Protein AF-A0A3G5U5V6-F1 (afdb_monomer_lite)

Structure (mmCIF, N/CA/C/O backbone):
data_AF-A0A3G5U5V6-F1
#
_entry.id   AF-A0A3G5U5V6-F1
#
loop_
_atom_site.group_PDB
_atom_site.id
_atom_site.type_symbol
_atom_site.label_atom_id
_atom_site.label_alt_id
_atom_site.label_comp_id
_atom_site.label_asym_id
_atom_site.label_entity_id
_atom_site.label_seq_id
_atom_site.pdbx_PDB_ins_code
_atom_site.Cartn_x
_atom_site.Cartn_y
_atom_site.Cartn_z
_atom_site.occupancy
_atom_site.B_iso_or_equiv
_atom_site.auth_seq_id
_atom_site.auth_comp_id
_atom_site.auth_asym_id
_atom_site.auth_atom_id
_atom_site.pdbx_PDB_model_num
ATOM 1 N N . MET A 1 1 ? -32.887 -15.803 17.121 1.00 50.41 1 MET A N 1
ATOM 2 C CA . MET A 1 1 ? -33.069 -15.555 15.666 1.00 50.41 1 MET A CA 1
ATOM 3 C C . MET A 1 1 ? -32.222 -14.384 15.129 1.00 50.41 1 MET A C 1
ATOM 5 O O . MET A 1 1 ? -32.050 -14.306 13.919 1.00 50.41 1 MET A O 1
ATOM 9 N N . SER A 1 2 ? -31.651 -13.509 15.978 1.00 57.28 2 SER A N 1
ATOM 10 C CA . SER A 1 2 ? -30.783 -12.383 15.566 1.00 57.28 2 SER A CA 1
ATOM 11 C C . SER A 1 2 ? -29.333 -12.782 15.233 1.00 57.28 2 SER A C 1
ATOM 13 O O . SER A 1 2 ? -28.833 -12.349 14.200 1.00 57.28 2 SER A O 1
ATOM 15 N N . GLU A 1 3 ? -28.702 -13.682 16.002 1.00 56.53 3 GLU A N 1
ATOM 16 C CA . GLU A 1 3 ? -27.308 -14.139 15.774 1.00 56.53 3 GLU A CA 1
ATOM 17 C C . GLU A 1 3 ? -27.072 -14.742 14.378 1.00 56.53 3 GLU A C 1
ATOM 19 O O . GLU A 1 3 ? -26.011 -14.580 13.780 1.00 56.53 3 GLU A O 1
ATOM 24 N N . SER A 1 4 ? -28.083 -15.410 13.809 1.00 70.06 4 SER A N 1
ATOM 25 C CA . SER A 1 4 ? -27.995 -16.007 12.469 1.00 70.06 4 SER A CA 1
ATOM 26 C C . SER A 1 4 ? -27.925 -14.956 11.353 1.00 70.06 4 SER A C 1
ATOM 28 O O . SER A 1 4 ? -27.272 -15.186 10.334 1.00 70.06 4 SER A O 1
ATOM 30 N N . LYS A 1 5 ? -28.581 -13.799 11.523 1.00 67.19 5 LYS A N 1
ATOM 31 C CA . LYS A 1 5 ? -28.542 -12.705 10.538 1.00 67.19 5 LYS A CA 1
ATOM 32 C C . LYS A 1 5 ? -27.239 -11.917 10.634 1.00 67.19 5 LYS A C 1
ATOM 34 O O . LYS A 1 5 ? -26.649 -11.619 9.602 1.00 67.19 5 LYS A O 1
ATOM 39 N N . GLU A 1 6 ? -26.774 -11.640 11.846 1.00 66.44 6 GLU A N 1
ATOM 40 C CA . GLU A 1 6 ? -25.545 -10.879 12.095 1.00 66.44 6 GLU A CA 1
ATOM 41 C C . GLU A 1 6 ? -24.303 -11.620 11.569 1.00 66.44 6 GLU A C 1
ATOM 43 O O . GLU A 1 6 ? -23.521 -11.057 10.801 1.00 66.44 6 GLU A O 1
ATOM 48 N N . ASN A 1 7 ? -24.211 -12.934 11.816 1.00 71.94 7 ASN A N 1
ATOM 49 C CA . ASN A 1 7 ? -23.152 -13.774 11.243 1.00 71.94 7 ASN A CA 1
ATOM 50 C C . ASN A 1 7 ? -23.198 -13.849 9.707 1.00 71.94 7 ASN A C 1
ATOM 52 O O . ASN A 1 7 ? -22.152 -13.903 9.056 1.00 71.94 7 ASN A O 1
ATOM 56 N N . LYS A 1 8 ? -24.391 -13.834 9.097 1.00 73.25 8 LYS A N 1
ATOM 57 C CA . LYS A 1 8 ? -24.527 -13.804 7.629 1.00 73.25 8 LYS A CA 1
ATOM 58 C C . LYS A 1 8 ? -24.049 -12.477 7.037 1.00 73.25 8 LYS A C 1
ATOM 60 O O . LYS A 1 8 ? -23.362 -12.498 6.019 1.00 73.25 8 LYS A O 1
ATOM 65 N N . ILE A 1 9 ? -24.371 -11.351 7.675 1.00 76.75 9 ILE A N 1
ATOM 66 C CA . ILE A 1 9 ? -23.948 -10.012 7.235 1.00 76.75 9 ILE A CA 1
ATOM 67 C C . ILE A 1 9 ? -22.426 -9.869 7.341 1.00 76.75 9 ILE A C 1
ATOM 69 O O . ILE A 1 9 ? -21.787 -9.430 6.387 1.00 76.75 9 ILE A O 1
ATOM 73 N N . MET A 1 10 ? -21.828 -10.307 8.452 1.00 72.31 10 MET A N 1
ATOM 74 C CA . MET A 1 10 ? -20.375 -10.256 8.642 1.00 72.31 10 MET A CA 1
ATOM 75 C C . MET A 1 10 ? -19.630 -11.123 7.615 1.00 72.31 10 MET A C 1
ATOM 77 O O . MET A 1 10 ? -18.647 -10.680 7.021 1.00 72.31 10 MET A O 1
ATOM 81 N N . LYS A 1 11 ? -20.139 -12.330 7.326 1.00 77.06 11 LYS A N 1
ATOM 82 C CA . LYS A 1 11 ? -19.572 -13.212 6.294 1.00 77.06 11 LYS A CA 1
ATOM 83 C C . LYS A 1 11 ? -19.674 -12.604 4.891 1.00 77.06 11 LYS A C 1
ATOM 85 O O . LYS A 1 11 ? -18.711 -12.677 4.132 1.00 77.06 11 LYS A O 1
ATOM 90 N N . ALA A 1 12 ? -20.811 -11.992 4.557 1.00 78.50 12 ALA A N 1
ATOM 91 C CA . ALA A 1 12 ? -21.001 -11.309 3.279 1.00 78.50 12 ALA A CA 1
ATOM 92 C C . ALA A 1 12 ? -20.070 -10.094 3.139 1.00 78.50 12 ALA A C 1
ATOM 94 O O . ALA A 1 12 ? -19.446 -9.928 2.096 1.00 78.50 12 ALA A O 1
ATOM 95 N N . SER A 1 13 ? -19.913 -9.295 4.198 1.00 81.38 13 SER A N 1
ATOM 96 C CA . SER A 1 13 ? -19.004 -8.143 4.223 1.00 81.38 13 SER A CA 1
ATOM 97 C C . SER A 1 13 ? -17.545 -8.555 4.002 1.00 81.38 13 SER A C 1
ATOM 99 O O . SER A 1 13 ? -16.881 -8.014 3.121 1.00 81.38 13 SER A O 1
ATOM 101 N N . ASN A 1 14 ? -17.065 -9.587 4.709 1.00 82.56 14 ASN A N 1
ATOM 102 C CA . ASN A 1 14 ? -15.715 -10.113 4.492 1.00 82.56 14 ASN A CA 1
ATOM 103 C C . ASN A 1 14 ? -15.526 -10.660 3.073 1.00 82.56 14 ASN A C 1
ATOM 105 O O . ASN A 1 14 ? -14.479 -10.443 2.468 1.00 82.56 14 ASN A O 1
ATOM 109 N N . MET A 1 15 ? -16.527 -11.352 2.526 1.00 87.00 15 MET A N 1
ATOM 110 C CA . MET A 1 15 ? -16.464 -11.857 1.154 1.00 87.00 15 MET A CA 1
ATOM 111 C C . MET A 1 15 ? -16.398 -10.716 0.131 1.00 87.00 15 MET A C 1
ATOM 113 O O . MET A 1 15 ? -15.592 -10.781 -0.793 1.00 87.00 15 MET A O 1
ATOM 117 N N . LEU A 1 16 ? -17.196 -9.660 0.313 1.00 88.81 16 LEU A N 1
ATOM 118 C CA . LEU A 1 16 ? -17.163 -8.470 -0.540 1.00 88.81 16 LEU A CA 1
ATOM 119 C C . LEU A 1 16 ? -15.828 -7.732 -0.431 1.00 88.81 16 LEU A C 1
ATOM 121 O O . LEU A 1 16 ? -15.287 -7.314 -1.454 1.00 88.81 16 LEU A O 1
ATOM 125 N N . PHE A 1 17 ? -15.278 -7.610 0.779 1.00 91.25 17 PHE A N 1
ATOM 126 C CA . PHE A 1 17 ? -13.972 -7.000 1.004 1.00 91.25 17 PHE A CA 1
ATOM 127 C C . PHE A 1 17 ? -12.876 -7.759 0.251 1.00 91.25 17 PHE A C 1
ATOM 129 O O . PHE A 1 17 ? -12.217 -7.186 -0.613 1.00 91.25 17 PHE A O 1
ATOM 136 N N . TRP A 1 18 ? -12.729 -9.063 0.507 1.00 91.50 18 TRP A N 1
ATOM 137 C CA . TRP A 1 18 ? -11.686 -9.869 -0.133 1.00 91.50 18 TRP A CA 1
ATOM 138 C C . TRP A 1 18 ? -11.898 -10.020 -1.640 1.00 91.50 18 TRP A C 1
ATOM 140 O O . TRP A 1 18 ? -10.922 -10.032 -2.387 1.00 91.50 18 TRP A O 1
ATOM 150 N N . GLY A 1 19 ? -13.151 -10.065 -2.103 1.00 91.75 19 GLY A N 1
ATOM 151 C CA . GLY A 1 19 ? -13.477 -10.018 -3.527 1.00 91.75 19 GLY A CA 1
ATOM 152 C C . GLY A 1 19 ? -13.010 -8.714 -4.177 1.00 91.75 19 GLY A C 1
ATOM 153 O O . GLY A 1 19 ? -12.327 -8.747 -5.198 1.00 91.75 19 GLY A O 1
ATOM 154 N N . SER A 1 20 ? -13.298 -7.571 -3.549 1.00 92.25 20 SER A N 1
ATOM 155 C CA . SER A 1 20 ? -12.873 -6.251 -4.035 1.00 92.25 20 SER A CA 1
ATOM 156 C C . SER A 1 20 ? -11.351 -6.098 -4.014 1.00 92.25 20 SER A C 1
ATOM 158 O O . SER A 1 20 ? -10.769 -5.615 -4.983 1.00 92.25 20 SER A O 1
ATOM 160 N N . SER A 1 21 ? -10.686 -6.567 -2.952 1.00 92.50 21 SER A N 1
ATOM 161 C CA . SER A 1 21 ? -9.222 -6.606 -2.867 1.00 92.50 21 SER A CA 1
ATOM 162 C C . SER A 1 21 ? -8.608 -7.480 -3.958 1.00 92.50 21 SER A C 1
ATOM 164 O O . SER A 1 21 ? -7.627 -7.079 -4.580 1.00 92.50 21 SER A O 1
ATOM 166 N N . GLY A 1 22 ? -9.201 -8.645 -4.233 1.00 94.12 22 GLY A N 1
ATOM 167 C CA . GLY A 1 22 ? -8.774 -9.522 -5.321 1.00 94.12 22 GLY A CA 1
ATOM 168 C C . GLY A 1 22 ? -8.858 -8.829 -6.679 1.00 94.12 22 GLY A C 1
ATOM 169 O O . GLY A 1 22 ? -7.885 -8.839 -7.428 1.00 94.12 22 GLY A O 1
ATOM 170 N N . VAL A 1 23 ? -9.975 -8.154 -6.968 1.00 94.75 23 VAL A N 1
ATOM 171 C CA . VAL A 1 23 ? -10.134 -7.362 -8.200 1.00 94.75 23 VAL A CA 1
ATOM 172 C C . VAL A 1 23 ? -9.093 -6.247 -8.280 1.00 94.75 23 VAL A C 1
ATOM 174 O O . VAL A 1 23 ? -8.460 -6.091 -9.318 1.00 94.75 23 VAL A O 1
ATOM 177 N N . TYR A 1 24 ? -8.867 -5.507 -7.193 1.00 92.31 24 TYR A N 1
ATOM 178 C CA . TYR A 1 24 ? -7.852 -4.453 -7.143 1.00 92.31 24 TYR A CA 1
ATOM 179 C C . TYR A 1 24 ? -6.452 -4.982 -7.494 1.00 92.31 24 TYR A C 1
ATOM 181 O O . TYR A 1 24 ? -5.769 -4.410 -8.340 1.00 92.31 24 TYR A O 1
ATOM 189 N N . ILE A 1 25 ? -6.052 -6.112 -6.913 1.00 93.81 25 ILE A N 1
ATOM 190 C CA . ILE A 1 25 ? -4.752 -6.738 -7.186 1.00 93.81 25 ILE A CA 1
ATOM 191 C C . ILE A 1 25 ? -4.658 -7.231 -8.636 1.00 93.81 25 ILE A C 1
ATOM 193 O O . ILE A 1 25 ? -3.625 -7.054 -9.283 1.00 93.81 25 ILE A O 1
ATOM 197 N N . LEU A 1 26 ? -5.732 -7.828 -9.161 1.00 93.69 26 LEU A N 1
ATOM 198 C CA . LEU A 1 26 ? -5.787 -8.274 -10.554 1.00 93.69 26 LEU A CA 1
ATOM 199 C C . LEU A 1 26 ? -5.688 -7.099 -11.529 1.00 93.69 26 LEU A C 1
ATOM 201 O O . LEU A 1 26 ? -4.991 -7.215 -12.533 1.00 93.69 26 LEU A O 1
ATOM 205 N N . LEU A 1 27 ? -6.326 -5.966 -11.227 1.00 92.62 27 LEU A N 1
ATOM 206 C CA . LEU A 1 27 ? -6.195 -4.743 -12.019 1.00 92.62 27 LEU A CA 1
ATOM 207 C C . LEU A 1 27 ? -4.756 -4.218 -12.003 1.00 92.62 27 LEU A C 1
ATOM 209 O O . LEU A 1 27 ? -4.247 -3.848 -13.061 1.00 92.62 27 LEU A O 1
ATOM 213 N N . THR A 1 28 ? -4.077 -4.251 -10.848 1.00 91.19 28 THR A N 1
ATOM 214 C CA . THR A 1 28 ? -2.647 -3.917 -10.763 1.00 91.19 28 THR A CA 1
ATOM 215 C C . THR A 1 28 ? -1.832 -4.810 -11.695 1.00 91.19 28 THR A C 1
ATOM 217 O O . THR A 1 28 ? -1.064 -4.292 -12.494 1.00 91.19 28 THR A O 1
ATOM 220 N N . ALA A 1 29 ? -2.026 -6.131 -11.660 1.00 90.44 29 ALA A N 1
ATOM 221 C CA . ALA A 1 29 ? -1.310 -7.055 -12.543 1.00 90.44 29 ALA A CA 1
ATOM 222 C C . ALA A 1 29 ? -1.642 -6.830 -14.031 1.00 90.44 29 ALA A C 1
ATOM 224 O O . ALA A 1 29 ? -0.751 -6.828 -14.880 1.00 90.44 29 ALA A O 1
ATOM 225 N N . PHE A 1 30 ? -2.916 -6.599 -14.350 1.00 91.31 30 PHE A N 1
ATOM 226 C CA . PHE A 1 30 ? -3.382 -6.372 -15.716 1.00 91.31 30 PHE A CA 1
ATOM 227 C C . PHE A 1 30 ? -2.782 -5.106 -16.336 1.00 91.31 30 PHE A C 1
ATOM 229 O O . PHE A 1 30 ? -2.431 -5.108 -17.514 1.00 91.31 30 PHE A O 1
ATOM 236 N N . MET A 1 31 ? -2.584 -4.051 -15.542 1.00 89.75 31 MET A N 1
ATOM 237 C CA . MET A 1 31 ? -1.918 -2.828 -15.994 1.00 89.75 31 MET A CA 1
ATOM 238 C C . MET A 1 31 ? -0.514 -3.108 -16.557 1.00 89.75 31 MET A C 1
ATOM 240 O O . MET A 1 31 ? -0.149 -2.536 -17.580 1.00 89.75 31 MET A O 1
ATOM 244 N N . TYR A 1 32 ? 0.247 -4.030 -15.958 1.00 87.69 32 TYR A N 1
ATOM 245 C CA . TYR A 1 32 ? 1.579 -4.400 -16.456 1.00 87.69 32 TYR A CA 1
ATOM 246 C C . TYR A 1 32 ? 1.540 -5.174 -17.768 1.00 87.69 32 TYR A C 1
ATOM 248 O O . TYR A 1 32 ? 2.420 -4.984 -18.603 1.00 87.69 32 TYR A O 1
ATOM 256 N N . ILE A 1 33 ? 0.518 -6.009 -17.969 1.00 87.69 33 ILE A N 1
ATOM 257 C CA . ILE A 1 33 ? 0.297 -6.690 -19.251 1.00 87.69 33 ILE A CA 1
ATOM 258 C C . ILE A 1 33 ? 0.022 -5.648 -20.339 1.00 87.69 33 ILE A C 1
ATOM 260 O O . ILE A 1 33 ? 0.588 -5.726 -21.426 1.00 87.69 33 ILE A O 1
ATOM 264 N N . LEU A 1 34 ? -0.806 -4.642 -20.040 1.00 88.69 34 LEU A N 1
ATOM 265 C CA . LEU A 1 34 ? -1.088 -3.556 -20.979 1.00 88.69 34 LEU A CA 1
ATOM 266 C C . LEU A 1 34 ? 0.158 -2.723 -21.293 1.00 88.69 34 LEU A C 1
ATOM 268 O O . LEU A 1 34 ? 0.389 -2.400 -22.455 1.00 88.69 34 LEU A O 1
ATOM 272 N N . TRP A 1 35 ? 0.966 -2.389 -20.286 1.00 89.00 35 TRP A N 1
ATOM 273 C CA . TRP A 1 35 ? 2.213 -1.645 -20.487 1.00 89.00 35 TRP A CA 1
ATOM 274 C C . TRP A 1 35 ? 3.218 -2.405 -21.351 1.00 89.00 35 TRP A C 1
ATOM 276 O O . TRP A 1 35 ? 3.878 -1.796 -22.191 1.00 89.00 35 TRP A O 1
ATOM 286 N N . ASP A 1 36 ? 3.308 -3.724 -21.181 1.00 84.44 36 ASP A N 1
ATOM 287 C CA . ASP A 1 36 ? 4.151 -4.577 -22.019 1.00 84.44 36 ASP A CA 1
ATOM 288 C C . ASP A 1 36 ? 3.651 -4.600 -23.475 1.00 84.44 36 ASP A C 1
ATOM 290 O O . ASP A 1 36 ? 4.412 -4.328 -24.402 1.00 84.44 36 ASP A O 1
ATOM 294 N N . GLN A 1 37 ? 2.343 -4.794 -23.683 1.00 86.69 37 GLN A N 1
ATOM 295 C CA . GLN A 1 37 ? 1.730 -4.788 -25.020 1.00 86.69 37 GLN A CA 1
ATOM 296 C C . GLN A 1 37 ? 1.845 -3.444 -25.747 1.00 86.69 37 GLN A C 1
ATOM 298 O O . GLN A 1 37 ? 1.958 -3.418 -26.972 1.00 86.69 37 GLN A O 1
ATOM 303 N N . GLN A 1 38 ? 1.812 -2.332 -25.013 1.00 85.25 38 GLN A N 1
ATOM 304 C CA . GLN A 1 38 ? 1.994 -0.991 -25.573 1.00 85.25 38 GLN A CA 1
ATOM 305 C C . GLN A 1 38 ? 3.464 -0.661 -25.856 1.00 85.25 38 GLN A C 1
ATOM 307 O O . GLN A 1 38 ? 3.751 0.414 -26.372 1.00 85.25 38 GLN A O 1
ATOM 312 N N . GLY A 1 39 ? 4.398 -1.562 -25.531 1.00 80.31 39 GLY A N 1
ATOM 313 C CA . GLY A 1 39 ? 5.824 -1.315 -25.698 1.00 80.31 39 GLY A CA 1
ATOM 314 C C . GLY A 1 39 ? 6.340 -0.215 -24.775 1.00 80.31 39 GLY A C 1
ATOM 315 O O . GLY A 1 39 ? 7.400 0.341 -25.053 1.00 80.31 39 GLY A O 1
ATOM 316 N N . LEU A 1 40 ? 5.637 0.084 -23.671 1.00 80.69 40 LEU A N 1
ATOM 317 C CA . LEU A 1 40 ? 6.011 1.163 -22.758 1.00 80.69 40 LEU A CA 1
ATOM 318 C C . LEU A 1 40 ? 7.436 0.961 -22.256 1.00 80.69 40 LEU A C 1
ATOM 320 O O . LEU A 1 40 ? 8.161 1.926 -22.152 1.00 80.69 40 LEU A O 1
ATOM 324 N N . PHE A 1 41 ? 7.877 -0.275 -22.008 1.00 74.00 41 PHE A N 1
ATOM 325 C CA . PHE A 1 41 ? 9.243 -0.578 -21.558 1.00 74.00 41 PHE A CA 1
ATOM 326 C C . PHE A 1 41 ? 10.319 -0.475 -22.661 1.00 74.00 41 PHE A C 1
ATOM 328 O O . PHE A 1 41 ? 11.508 -0.591 -22.359 1.00 74.00 41 PHE A O 1
ATOM 335 N N . LEU A 1 42 ? 9.923 -0.275 -23.921 1.00 73.38 42 LEU A N 1
ATOM 336 C CA . LEU A 1 42 ? 10.805 -0.156 -25.089 1.00 73.38 42 LEU A CA 1
ATOM 337 C C . LEU A 1 42 ? 11.014 1.305 -25.524 1.00 73.38 42 LEU A C 1
ATOM 339 O O . LEU A 1 42 ? 11.905 1.580 -26.328 1.00 73.38 42 LEU A O 1
ATOM 343 N N . GLU A 1 43 ? 10.216 2.243 -25.007 1.00 79.31 43 GLU A N 1
ATOM 344 C CA . GLU A 1 43 ? 10.331 3.665 -25.332 1.00 79.31 43 GLU A CA 1
ATOM 345 C C . GLU A 1 43 ? 11.551 4.317 -24.658 1.00 79.31 43 GLU A C 1
ATOM 347 O O . GLU A 1 43 ? 11.938 3.979 -23.539 1.00 79.31 43 GLU A O 1
ATOM 352 N N . ALA A 1 44 ? 12.154 5.311 -25.316 1.00 69.81 44 ALA A N 1
ATOM 353 C CA . ALA A 1 44 ? 13.330 6.008 -24.784 1.00 69.81 44 ALA A CA 1
ATOM 354 C C . ALA A 1 44 ? 13.044 6.740 -23.453 1.00 69.81 44 ALA A C 1
ATOM 356 O O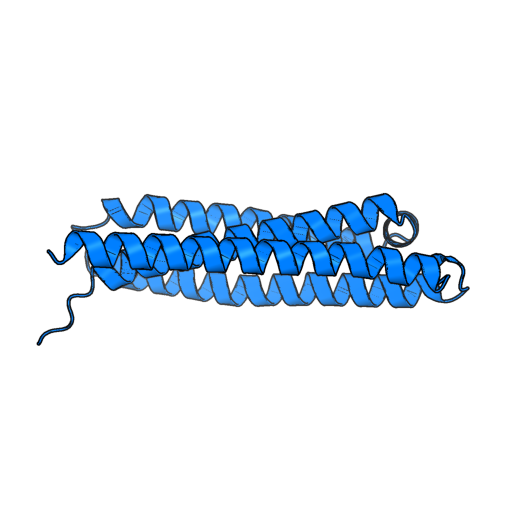 . ALA A 1 44 ? 13.914 6.791 -22.580 1.00 69.81 44 ALA A O 1
ATOM 357 N N . ASP A 1 45 ? 11.812 7.234 -23.275 1.00 76.81 45 ASP A N 1
ATOM 358 C CA . ASP A 1 45 ? 11.359 7.974 -22.087 1.00 76.81 45 ASP A CA 1
ATOM 359 C C . ASP A 1 45 ? 10.557 7.120 -21.086 1.00 76.81 45 ASP A C 1
ATOM 361 O O . ASP A 1 45 ? 10.179 7.602 -20.013 1.00 76.81 45 ASP A O 1
ATOM 365 N N . ALA A 1 46 ? 10.369 5.831 -21.387 1.00 79.69 46 ALA A N 1
ATOM 366 C CA . ALA A 1 46 ? 9.692 4.828 -20.561 1.00 79.69 46 ALA A CA 1
ATOM 367 C C . ALA A 1 46 ? 10.056 4.905 -19.079 1.00 79.69 46 ALA A C 1
ATOM 369 O O . ALA A 1 46 ? 9.207 4.937 -18.185 1.00 79.69 46 ALA A O 1
ATOM 370 N N . TYR A 1 47 ? 11.366 4.961 -18.838 1.00 83.50 47 TYR A N 1
ATOM 371 C CA . TYR A 1 47 ? 11.955 4.965 -17.513 1.00 83.50 47 TYR A CA 1
ATOM 372 C C . TYR A 1 47 ? 11.405 6.105 -16.661 1.00 83.50 47 TYR A C 1
ATOM 374 O O . TYR A 1 47 ? 11.064 5.881 -15.502 1.00 83.50 47 TYR A O 1
ATOM 382 N N . LYS A 1 48 ? 11.296 7.312 -17.225 1.00 89.19 48 LYS A N 1
ATOM 383 C CA . LYS A 1 48 ? 10.848 8.486 -16.479 1.00 89.19 48 LYS A CA 1
ATOM 384 C C . LYS A 1 48 ? 9.374 8.357 -16.107 1.00 89.19 48 LYS A C 1
ATOM 386 O O . LYS A 1 48 ? 9.026 8.561 -14.950 1.00 89.19 48 LYS A O 1
ATOM 391 N N . THR A 1 49 ? 8.538 7.927 -17.049 1.00 89.31 49 THR A N 1
ATOM 392 C CA . THR A 1 49 ? 7.103 7.712 -16.819 1.00 89.31 49 THR A CA 1
ATOM 393 C C . THR A 1 49 ? 6.851 6.666 -15.732 1.00 89.31 49 THR A C 1
ATOM 39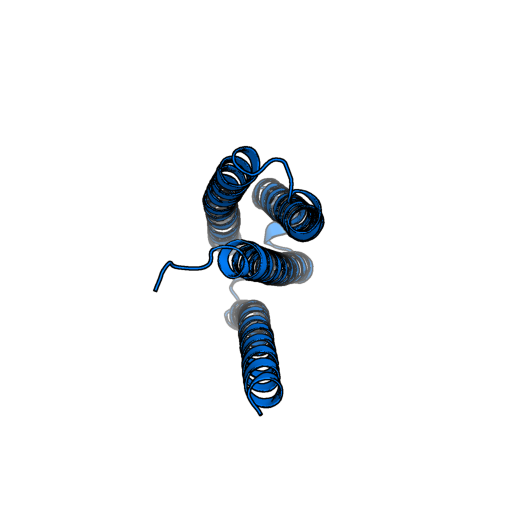5 O O . THR A 1 49 ? 6.099 6.917 -14.788 1.00 89.31 49 THR A O 1
ATOM 398 N N . ILE A 1 50 ? 7.512 5.506 -15.813 1.00 90.00 50 ILE A N 1
ATOM 399 C CA . ILE A 1 50 ? 7.338 4.421 -14.835 1.00 90.00 50 ILE A CA 1
ATOM 400 C C . ILE A 1 50 ? 7.936 4.826 -13.481 1.00 90.00 50 ILE A C 1
ATOM 402 O O . ILE A 1 50 ? 7.350 4.544 -12.431 1.00 90.00 50 ILE A O 1
ATOM 406 N N . GLN A 1 51 ? 9.069 5.532 -13.477 1.00 92.25 51 GLN A N 1
ATOM 407 C CA . GLN A 1 51 ? 9.668 6.079 -12.262 1.00 92.25 51 GLN A CA 1
ATOM 408 C C . GLN A 1 51 ? 8.720 7.055 -11.560 1.00 92.25 51 GLN A C 1
ATOM 410 O O . GLN A 1 51 ? 8.496 6.913 -10.356 1.00 92.25 51 GLN A O 1
ATOM 415 N N . ASP A 1 52 ? 8.171 8.028 -12.285 1.00 93.25 52 ASP A N 1
ATOM 416 C CA . ASP A 1 52 ? 7.280 9.042 -11.723 1.00 93.25 52 ASP A CA 1
ATOM 417 C C . ASP A 1 52 ? 6.007 8.390 -11.178 1.00 93.25 52 ASP A C 1
ATOM 419 O O . ASP A 1 52 ? 5.647 8.632 -10.026 1.00 93.25 52 ASP A O 1
ATOM 423 N N . TYR A 1 53 ? 5.413 7.452 -11.923 1.00 91.62 53 TYR A N 1
ATOM 424 C CA . TYR A 1 53 ? 4.303 6.634 -11.432 1.00 91.62 53 TYR A CA 1
ATOM 425 C C . TYR A 1 53 ? 4.646 5.914 -10.117 1.00 91.62 53 TYR A C 1
ATOM 427 O O . TYR A 1 53 ? 3.897 5.990 -9.141 1.00 91.62 53 TYR A O 1
ATOM 435 N N . THR A 1 54 ? 5.801 5.246 -10.062 1.00 92.56 54 THR A N 1
ATOM 436 C CA . THR A 1 54 ? 6.236 4.477 -8.883 1.00 92.56 54 THR A CA 1
ATOM 437 C C . THR A 1 54 ? 6.414 5.376 -7.665 1.00 92.56 54 THR A C 1
ATOM 439 O O . THR A 1 54 ? 5.964 5.039 -6.567 1.00 92.56 54 THR A O 1
ATOM 442 N N . LYS A 1 55 ? 7.045 6.539 -7.861 1.00 95.19 55 LYS A N 1
ATOM 443 C CA . LYS A 1 55 ? 7.224 7.549 -6.813 1.00 95.19 55 LYS A CA 1
ATOM 444 C C . LYS A 1 55 ? 5.880 8.045 -6.311 1.00 95.19 55 LYS A C 1
ATOM 446 O O . LYS A 1 55 ? 5.676 8.066 -5.099 1.00 95.19 55 LYS A O 1
ATOM 451 N N . THR A 1 56 ? 4.968 8.393 -7.217 1.00 95.38 56 THR A N 1
ATOM 452 C CA . THR A 1 56 ? 3.630 8.864 -6.857 1.00 95.38 56 THR A CA 1
ATOM 453 C C . THR A 1 56 ? 2.888 7.819 -6.036 1.00 95.38 56 THR A C 1
ATOM 455 O O . THR A 1 56 ? 2.412 8.149 -4.954 1.00 95.38 56 THR A O 1
ATOM 458 N N . VAL A 1 57 ? 2.853 6.554 -6.468 1.00 93.19 57 VAL A N 1
ATOM 459 C CA . VAL A 1 57 ? 2.173 5.493 -5.708 1.00 93.19 57 VAL A CA 1
ATOM 460 C C . VAL A 1 57 ? 2.781 5.326 -4.314 1.00 93.19 57 VAL A C 1
ATOM 462 O O . VAL A 1 57 ? 2.048 5.327 -3.323 1.00 93.19 57 VAL A O 1
ATOM 465 N N . ALA A 1 58 ? 4.109 5.231 -4.212 1.00 94.81 58 ALA A N 1
ATOM 466 C CA . ALA A 1 58 ? 4.779 5.073 -2.924 1.00 94.81 58 ALA A CA 1
ATOM 467 C C . ALA A 1 58 ? 4.521 6.267 -1.989 1.00 94.81 58 ALA A C 1
ATOM 469 O O . ALA A 1 58 ? 4.206 6.079 -0.813 1.00 94.81 58 ALA A O 1
ATOM 470 N N . GLN A 1 59 ? 4.596 7.496 -2.509 1.00 95.75 59 GLN A N 1
ATOM 471 C CA . GLN A 1 59 ? 4.317 8.716 -1.749 1.00 95.75 59 GLN A CA 1
ATOM 472 C C . GLN A 1 59 ? 2.861 8.776 -1.284 1.00 95.75 59 GLN A C 1
ATOM 474 O O . GLN A 1 59 ? 2.615 9.015 -0.102 1.00 95.75 59 GLN A O 1
ATOM 479 N N . THR A 1 60 ? 1.899 8.497 -2.167 1.00 95.44 60 THR A N 1
ATOM 480 C CA . THR A 1 60 ? 0.475 8.449 -1.811 1.00 95.44 60 THR A CA 1
ATOM 481 C C . THR A 1 60 ? 0.216 7.416 -0.719 1.00 95.44 60 THR A C 1
ATOM 483 O O . THR A 1 60 ? -0.451 7.720 0.269 1.00 95.44 60 THR A O 1
ATOM 486 N N . ASN A 1 61 ? 0.792 6.221 -0.833 1.00 94.94 61 ASN A N 1
ATOM 487 C CA . ASN A 1 61 ? 0.642 5.165 0.167 1.00 94.94 61 ASN A CA 1
ATOM 488 C C . ASN A 1 61 ? 1.248 5.548 1.529 1.00 94.94 61 ASN A C 1
ATOM 490 O O . ASN A 1 61 ? 0.660 5.264 2.580 1.00 94.94 61 ASN A O 1
ATOM 494 N N . LEU A 1 62 ? 2.392 6.238 1.536 1.00 94.94 62 LEU A N 1
ATOM 495 C CA . LEU A 1 62 ? 2.972 6.797 2.760 1.00 94.94 62 LEU A CA 1
ATOM 496 C C . LEU A 1 62 ? 2.059 7.871 3.372 1.00 94.94 62 LEU A C 1
ATOM 498 O O . LEU A 1 62 ? 1.833 7.853 4.582 1.00 94.94 62 LEU A O 1
ATOM 502 N N . SER A 1 63 ? 1.458 8.749 2.563 1.00 95.31 63 SER A N 1
ATOM 503 C CA . SER A 1 63 ? 0.477 9.734 3.042 1.00 95.31 63 SER A CA 1
ATOM 504 C C . SER A 1 63 ? -0.778 9.079 3.627 1.00 95.31 63 SER A C 1
ATOM 506 O O . SER A 1 63 ? -1.236 9.480 4.697 1.00 95.31 63 SER A O 1
ATOM 508 N N . VAL A 1 64 ? -1.310 8.032 2.989 1.00 93.44 64 VAL A N 1
ATOM 509 C CA . VAL A 1 64 ? -2.437 7.247 3.527 1.00 93.44 64 VAL A CA 1
ATOM 510 C C . VAL A 1 64 ? -2.073 6.629 4.879 1.00 93.44 64 VAL A C 1
ATOM 512 O O . VAL A 1 64 ? -2.876 6.653 5.813 1.00 93.44 64 VAL A O 1
ATOM 515 N N . SER A 1 65 ? -0.838 6.145 5.021 1.00 93.69 65 SER A N 1
ATOM 516 C CA . SER A 1 65 ? -0.344 5.582 6.281 1.00 93.69 65 SER A CA 1
ATOM 517 C C . SER A 1 65 ? -0.332 6.607 7.419 1.00 93.69 65 SER A C 1
ATOM 519 O O . SER A 1 65 ? -0.620 6.242 8.556 1.00 93.69 65 SER A O 1
ATOM 521 N N . LEU A 1 66 ? -0.074 7.890 7.134 1.00 92.12 66 LEU A N 1
ATOM 522 C CA . LEU A 1 66 ? -0.190 8.962 8.134 1.00 92.12 66 LEU A CA 1
ATOM 523 C C . LEU A 1 66 ? -1.637 9.140 8.611 1.00 92.12 66 LEU A C 1
ATOM 525 O O . LEU A 1 66 ? -1.874 9.294 9.810 1.00 92.12 66 LEU A O 1
ATOM 529 N N . GLY A 1 67 ? -2.609 9.062 7.697 1.00 92.00 67 GLY A N 1
ATOM 530 C CA . GLY A 1 67 ? -4.031 9.072 8.053 1.00 92.00 67 GLY A CA 1
ATOM 531 C C . GLY A 1 67 ? -4.403 7.907 8.976 1.00 92.00 67 GLY A C 1
ATOM 532 O O . GLY A 1 67 ? -5.088 8.095 9.981 1.00 92.00 67 GLY A O 1
ATOM 533 N N . ILE A 1 68 ? -3.880 6.711 8.696 1.00 92.38 68 ILE A N 1
ATOM 534 C CA . ILE A 1 68 ? -4.089 5.524 9.539 1.00 92.38 68 ILE A CA 1
ATOM 535 C C . ILE A 1 68 ? -3.374 5.664 10.892 1.00 92.38 68 ILE A C 1
ATOM 537 O O . ILE A 1 68 ? -3.936 5.298 11.924 1.00 92.38 68 ILE A O 1
ATOM 541 N N . ALA A 1 69 ? -2.179 6.254 10.933 1.00 91.31 69 ALA A N 1
ATOM 542 C CA . ALA A 1 69 ? -1.478 6.532 12.184 1.00 91.31 69 ALA A CA 1
ATOM 543 C C . ALA A 1 69 ? -2.279 7.491 13.083 1.00 91.31 69 ALA A C 1
ATOM 545 O O . ALA A 1 69 ? -2.411 7.240 14.282 1.00 91.31 69 ALA A O 1
ATOM 546 N N . ALA A 1 70 ? -2.880 8.539 12.510 1.00 90.19 70 ALA A N 1
ATOM 547 C CA . ALA A 1 70 ? -3.764 9.444 13.244 1.00 90.19 70 ALA A CA 1
ATOM 548 C C . ALA A 1 70 ? -4.989 8.710 13.821 1.00 90.19 70 ALA A C 1
ATOM 550 O O . ALA A 1 70 ? -5.360 8.941 14.975 1.00 90.19 70 ALA A O 1
ATOM 551 N N . LEU A 1 71 ? -5.572 7.769 13.067 1.00 87.38 71 LEU A N 1
ATOM 552 C CA . LEU A 1 71 ? -6.648 6.903 13.563 1.00 87.38 71 LEU A CA 1
ATOM 553 C C . LEU A 1 71 ? -6.198 6.045 14.750 1.00 87.38 71 LEU A C 1
ATOM 555 O O . LEU A 1 71 ? -6.907 5.982 15.754 1.00 87.38 71 LEU A O 1
ATOM 559 N N . LEU A 1 72 ? -5.017 5.422 14.678 1.00 87.44 72 LEU A N 1
ATOM 560 C CA . LEU A 1 72 ? -4.464 4.635 15.786 1.00 87.44 72 LEU A CA 1
ATOM 561 C C . LEU A 1 72 ? -4.264 5.489 17.044 1.00 87.44 72 LEU A C 1
ATOM 563 O O . LEU A 1 72 ? -4.641 5.063 18.136 1.00 87.44 72 LEU A O 1
ATOM 567 N N . VAL A 1 73 ? -3.742 6.710 16.907 1.00 85.75 73 VAL A N 1
ATOM 568 C CA . VAL A 1 73 ? -3.622 7.654 18.032 1.00 85.75 73 VAL A CA 1
ATOM 569 C C . VAL A 1 73 ? -4.998 7.981 18.621 1.00 85.75 73 VAL A C 1
ATOM 571 O O . VAL A 1 73 ? -5.162 7.940 19.841 1.00 85.75 73 VAL A O 1
ATOM 574 N N . GLY A 1 74 ? -6.005 8.228 17.778 1.00 82.38 74 GLY A N 1
ATOM 575 C CA . GLY A 1 74 ? -7.386 8.450 18.216 1.00 82.38 74 GLY A CA 1
ATOM 576 C C . GLY A 1 74 ? -7.961 7.265 19.001 1.00 82.38 74 GLY A C 1
ATOM 577 O O . GLY A 1 74 ? -8.508 7.445 20.088 1.00 82.38 74 GLY A O 1
ATOM 578 N N . VAL A 1 75 ? -7.771 6.039 18.506 1.00 79.94 75 VAL A N 1
ATOM 579 C CA . VAL A 1 75 ? -8.204 4.810 19.194 1.00 79.94 75 VAL A CA 1
ATOM 580 C C . VAL A 1 75 ? -7.472 4.627 20.528 1.00 79.94 75 VAL A C 1
ATOM 582 O O . VAL A 1 75 ? -8.091 4.262 21.530 1.00 79.94 75 VAL A O 1
ATOM 585 N N . ALA A 1 76 ? -6.169 4.911 20.583 1.00 77.56 76 ALA A N 1
ATOM 586 C CA . ALA A 1 76 ? -5.396 4.859 21.823 1.00 77.56 76 ALA A CA 1
ATOM 587 C C . ALA A 1 76 ? -5.897 5.886 22.857 1.00 77.56 76 ALA A C 1
ATOM 589 O O . ALA A 1 76 ? -6.048 5.548 24.032 1.00 77.56 76 ALA A O 1
ATOM 590 N N . ALA A 1 77 ? -6.221 7.106 22.420 1.00 76.12 77 ALA A N 1
ATOM 591 C CA . ALA A 1 77 ? -6.773 8.157 23.273 1.00 76.12 77 ALA A CA 1
ATOM 592 C C . ALA A 1 77 ? -8.184 7.831 23.799 1.00 76.12 77 ALA A C 1
ATOM 594 O O . ALA A 1 77 ? -8.51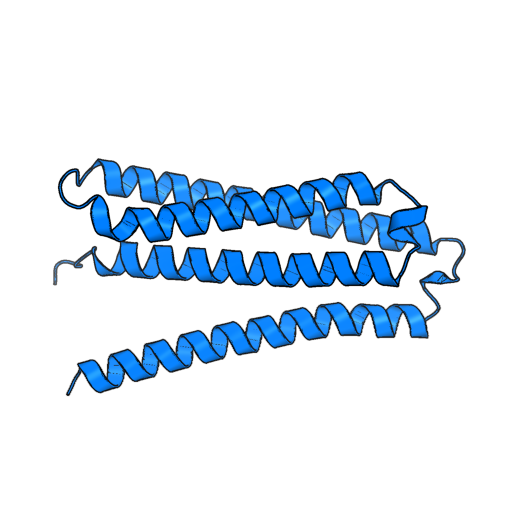4 8.179 24.932 1.00 76.12 77 ALA A O 1
ATOM 595 N N . LEU A 1 78 ? -9.015 7.147 23.006 1.00 70.88 78 LEU A N 1
ATOM 596 C CA . LEU A 1 78 ? -10.328 6.670 23.455 1.00 70.88 78 LEU A CA 1
ATOM 597 C C . LEU A 1 78 ? -10.196 5.552 24.501 1.00 70.88 78 LEU A C 1
ATOM 599 O O . LEU A 1 78 ? -10.904 5.567 25.506 1.00 70.88 78 LEU A O 1
ATOM 603 N N . ASN A 1 79 ? -9.254 4.623 24.308 1.00 67.19 79 ASN A N 1
ATOM 604 C CA . ASN A 1 79 ? -9.032 3.505 25.232 1.00 67.19 79 ASN A CA 1
ATOM 605 C C . ASN A 1 79 ? -8.349 3.925 26.553 1.00 67.19 79 ASN A C 1
ATOM 607 O O . ASN A 1 79 ? -8.579 3.289 27.583 1.00 67.19 79 ASN A O 1
ATOM 611 N N . SER A 1 80 ? -7.530 4.985 26.572 1.00 60.28 80 SER A N 1
ATOM 612 C CA . SER A 1 80 ? -6.853 5.447 27.799 1.00 60.28 80 SER A CA 1
ATOM 613 C C . SER A 1 80 ? -7.813 6.019 28.852 1.00 60.28 80 SER A C 1
ATOM 615 O O . SER A 1 80 ? -7.481 6.033 30.036 1.00 60.28 80 SER A O 1
ATOM 617 N N . LYS A 1 81 ? -9.030 6.420 28.455 1.00 54.44 81 LYS A N 1
ATOM 618 C CA . LYS A 1 81 ? -10.093 6.860 29.375 1.00 54.44 81 LYS A CA 1
ATOM 619 C C . LYS A 1 81 ? -10.875 5.704 30.027 1.00 54.44 81 LYS A C 1
ATOM 621 O O . LYS A 1 81 ? -11.589 5.950 30.994 1.00 54.44 81 LYS A O 1
ATOM 626 N N . SER A 1 82 ? -10.731 4.454 29.568 1.00 52.66 82 SER A N 1
ATOM 627 C CA . SER A 1 82 ? -11.511 3.287 30.030 1.00 52.66 82 SER A CA 1
ATOM 628 C C . SER A 1 82 ? -10.632 2.150 30.584 1.00 52.66 82 SER A C 1
ATOM 630 O O . SER A 1 82 ? -10.786 0.989 30.203 1.00 52.66 82 SER A O 1
ATOM 632 N N . ILE A 1 83 ? -9.713 2.482 31.501 1.00 42.09 83 ILE A N 1
ATOM 633 C CA . ILE A 1 83 ? -8.593 1.667 32.042 1.00 42.09 83 ILE A CA 1
ATOM 634 C C . ILE A 1 83 ? -8.939 0.215 32.475 1.00 42.09 83 ILE A C 1
ATOM 636 O O . ILE A 1 83 ? -8.035 -0.602 32.630 1.00 42.09 83 ILE A O 1
ATOM 640 N N . LYS A 1 84 ? -10.214 -0.179 32.602 1.00 48.06 84 LYS A N 1
ATOM 641 C CA . LYS A 1 84 ? -10.615 -1.566 32.920 1.00 48.06 84 LYS A CA 1
ATOM 642 C C . LYS A 1 84 ? -10.868 -2.489 31.707 1.00 48.06 84 LYS A C 1
ATOM 644 O O . LYS A 1 84 ? -10.961 -3.693 31.910 1.00 48.06 84 LYS A O 1
ATOM 649 N N . GLU A 1 85 ? -10.911 -1.994 30.463 1.00 51.09 85 GLU A N 1
ATOM 650 C CA . GLU A 1 85 ? -11.269 -2.797 29.262 1.00 51.09 85 GLU A CA 1
ATOM 651 C C . GLU A 1 85 ? -10.148 -2.942 28.206 1.00 51.09 85 GLU A C 1
ATOM 653 O O . GLU A 1 85 ? -10.397 -3.077 27.002 1.00 51.09 85 GLU A O 1
ATOM 658 N N . VAL A 1 86 ? -8.887 -2.929 28.645 1.00 52.91 86 VAL A N 1
ATOM 659 C CA . VAL A 1 86 ? -7.692 -2.873 27.774 1.00 52.91 86 VAL A CA 1
ATOM 660 C C . VAL A 1 86 ? -7.470 -4.150 26.938 1.00 52.91 86 VAL A C 1
ATOM 662 O O . VAL A 1 86 ? -6.761 -4.125 25.935 1.00 52.91 86 VAL A O 1
ATOM 665 N N . ILE A 1 87 ? -8.093 -5.276 27.294 1.00 53.84 87 ILE A N 1
ATOM 666 C CA . ILE A 1 87 ? -7.707 -6.599 26.774 1.00 53.84 87 ILE A CA 1
ATOM 667 C C . ILE A 1 87 ? -8.232 -6.890 25.345 1.00 53.84 87 ILE A C 1
ATOM 669 O O . ILE A 1 87 ? -7.423 -7.304 24.520 1.00 53.84 87 ILE A O 1
ATOM 673 N N . PRO A 1 88 ? -9.500 -6.615 24.961 1.00 56.62 88 PRO A N 1
ATOM 674 C CA . PRO A 1 88 ? -10.004 -7.030 23.641 1.00 56.62 88 PRO A CA 1
ATOM 675 C C . PRO A 1 88 ? -9.505 -6.179 22.459 1.00 56.62 88 PRO A C 1
ATOM 677 O O . PRO A 1 88 ? -9.457 -6.661 21.335 1.00 56.62 88 PRO A O 1
ATOM 680 N N . ASN A 1 89 ? -9.144 -4.907 22.689 1.00 68.06 89 ASN A N 1
ATOM 681 C CA . ASN A 1 89 ? -8.675 -4.011 21.616 1.00 68.06 89 ASN A CA 1
ATOM 682 C C . ASN A 1 89 ? -7.175 -4.147 21.342 1.00 68.06 89 ASN A C 1
ATOM 684 O O . ASN A 1 89 ? -6.712 -3.739 20.279 1.00 68.06 89 ASN A O 1
ATOM 688 N N . LYS A 1 90 ? -6.408 -4.699 22.289 1.00 76.69 90 LYS A N 1
ATOM 689 C CA . LYS A 1 90 ? -4.947 -4.754 22.207 1.00 76.69 90 LYS A CA 1
ATOM 690 C C . LYS A 1 90 ? -4.476 -5.538 20.985 1.00 76.69 90 LYS A C 1
ATOM 692 O O . LYS A 1 90 ? -3.601 -5.062 20.268 1.00 76.69 90 LYS A O 1
ATOM 697 N N . ASP A 1 91 ? -5.077 -6.692 20.719 1.00 82.94 91 ASP A N 1
ATOM 698 C CA . ASP A 1 91 ? -4.647 -7.554 19.616 1.00 82.94 91 ASP A CA 1
ATOM 699 C C . ASP A 1 91 ? -5.018 -6.965 18.253 1.00 82.94 91 ASP A C 1
ATOM 701 O O . ASP A 1 91 ? -4.182 -6.935 17.349 1.00 82.94 91 ASP A O 1
ATOM 705 N N . ALA A 1 92 ? -6.224 -6.403 18.117 1.00 85.38 92 ALA A N 1
ATOM 706 C CA . ALA A 1 92 ? -6.641 -5.697 16.904 1.00 85.38 92 ALA A CA 1
ATOM 707 C C . ALA A 1 92 ? -5.769 -4.455 16.645 1.00 85.38 92 ALA A C 1
ATOM 709 O O . ALA A 1 92 ? -5.345 -4.208 15.512 1.00 85.38 92 ALA A O 1
ATOM 710 N N . PHE A 1 93 ? -5.440 -3.705 17.700 1.00 88.00 93 PHE A N 1
ATOM 711 C CA . PHE A 1 93 ? -4.572 -2.534 17.625 1.00 88.00 93 PHE A CA 1
ATOM 712 C C . PHE A 1 93 ? -3.149 -2.916 17.208 1.00 88.00 93 PHE A C 1
ATOM 714 O O . PHE A 1 93 ? -2.611 -2.348 16.260 1.00 88.00 93 PHE A O 1
ATOM 721 N N . LEU A 1 94 ? -2.548 -3.915 17.864 1.00 88.31 94 LEU A N 1
ATOM 722 C CA . LEU A 1 94 ? -1.202 -4.393 17.538 1.00 88.31 94 LEU A CA 1
ATOM 723 C C . LEU A 1 94 ? -1.136 -5.021 16.144 1.00 88.31 94 LEU A C 1
ATOM 725 O O . LEU A 1 94 ? -0.137 -4.840 15.451 1.00 88.31 94 LEU A O 1
ATOM 729 N N . SER A 1 95 ? -2.178 -5.736 15.718 1.00 90.69 95 SER A N 1
ATOM 730 C CA . SER A 1 95 ? -2.274 -6.275 14.358 1.00 90.69 95 SER A CA 1
ATOM 731 C C . SER A 1 95 ? -2.282 -5.152 13.317 1.00 90.69 95 SER A C 1
ATOM 733 O O . SER A 1 95 ? -1.490 -5.181 12.376 1.00 90.69 95 SER A O 1
ATOM 735 N N . THR A 1 96 ? -3.084 -4.108 13.550 1.00 92.50 96 THR A N 1
ATOM 736 C CA . THR A 1 96 ? -3.134 -2.921 12.681 1.00 92.50 96 THR A CA 1
ATOM 737 C C . THR A 1 96 ? -1.800 -2.178 12.662 1.00 92.50 96 THR A C 1
ATOM 739 O O . THR A 1 96 ? -1.312 -1.811 11.597 1.00 92.50 96 THR A O 1
ATOM 742 N N . LEU A 1 97 ? -1.153 -2.017 13.820 1.00 92.62 97 LEU A N 1
ATOM 743 C CA . LEU A 1 97 ? 0.171 -1.402 13.921 1.00 92.62 97 LEU A CA 1
ATOM 744 C C . LEU A 1 97 ? 1.229 -2.197 13.138 1.00 92.62 97 LEU A C 1
ATOM 746 O O . LEU A 1 97 ? 2.002 -1.606 12.389 1.00 92.62 97 LEU A O 1
ATOM 750 N N . LYS A 1 98 ? 1.249 -3.530 13.264 1.00 93.38 98 LYS A N 1
ATOM 751 C CA . LYS A 1 98 ? 2.166 -4.400 12.506 1.00 93.38 98 LYS A CA 1
ATOM 752 C C . LYS A 1 98 ? 1.924 -4.304 11.001 1.00 93.38 98 LYS A C 1
ATOM 754 O O . LYS A 1 98 ? 2.884 -4.163 10.247 1.00 93.38 98 LYS A O 1
ATOM 759 N N . ALA A 1 99 ? 0.662 -4.351 10.572 1.00 95.56 99 ALA A N 1
ATOM 760 C CA . ALA A 1 99 ? 0.291 -4.198 9.168 1.00 95.56 99 ALA A CA 1
ATOM 761 C C . ALA A 1 99 ? 0.717 -2.826 8.622 1.00 95.56 99 ALA A C 1
ATOM 763 O O . ALA A 1 99 ? 1.267 -2.742 7.527 1.00 95.56 99 ALA A O 1
ATOM 764 N N . MET A 1 100 ? 0.535 -1.764 9.412 1.00 96.31 100 MET A N 1
ATOM 765 C CA . MET A 1 100 ? 0.927 -0.407 9.037 1.00 96.31 100 MET A CA 1
ATOM 766 C C . MET A 1 100 ? 2.444 -0.285 8.905 1.00 96.31 100 MET A C 1
ATOM 768 O O . MET A 1 100 ? 2.916 0.249 7.909 1.00 96.31 100 MET A O 1
ATOM 772 N N . ILE A 1 101 ? 3.213 -0.810 9.865 1.00 94.38 101 ILE A N 1
ATOM 773 C CA . ILE A 1 101 ? 4.682 -0.813 9.797 1.00 94.38 101 ILE A CA 1
ATOM 774 C C . ILE A 1 101 ? 5.154 -1.555 8.545 1.00 94.38 101 ILE A C 1
ATOM 776 O O . ILE A 1 101 ? 5.996 -1.033 7.818 1.00 94.38 101 ILE A O 1
ATOM 780 N N . LEU A 1 102 ? 4.590 -2.734 8.260 1.00 94.50 102 LEU A N 1
ATOM 781 C CA . LEU A 1 102 ? 4.924 -3.500 7.059 1.00 94.50 102 LEU A CA 1
ATOM 782 C C . LEU A 1 102 ? 4.616 -2.708 5.783 1.00 94.50 102 LEU A C 1
ATOM 784 O O . LEU A 1 102 ? 5.448 -2.651 4.876 1.00 94.50 102 LEU A O 1
ATOM 788 N N .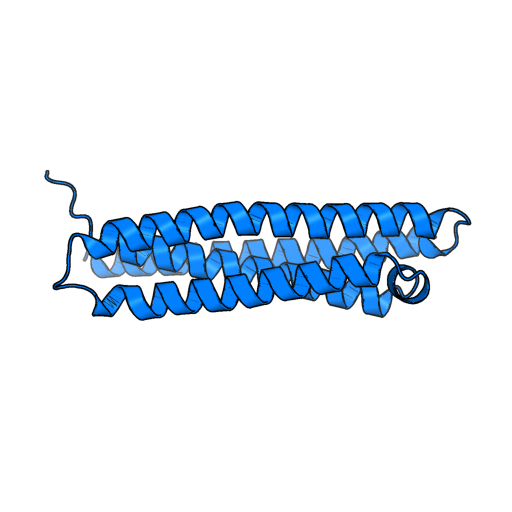 PHE A 1 103 ? 3.443 -2.080 5.713 1.00 96.06 103 PHE A N 1
ATOM 789 C CA . PHE A 1 103 ? 3.019 -1.287 4.564 1.00 96.06 103 PHE A CA 1
ATOM 790 C C . PHE A 1 103 ? 3.897 -0.045 4.357 1.00 96.06 103 PHE A C 1
ATOM 792 O O . PHE A 1 103 ? 4.375 0.186 3.245 1.00 96.06 103 PHE A O 1
ATOM 799 N N . VAL A 1 104 ? 4.181 0.710 5.421 1.00 96.19 104 VAL A N 1
ATOM 800 C CA . VAL A 1 104 ? 5.079 1.875 5.393 1.00 96.19 104 VAL A CA 1
ATOM 801 C C . VAL A 1 104 ? 6.477 1.466 4.954 1.00 96.19 104 VAL A C 1
ATOM 803 O O . VAL A 1 104 ? 7.026 2.071 4.038 1.00 96.19 104 VAL A O 1
ATOM 806 N N . PHE A 1 105 ? 7.037 0.421 5.564 1.00 94.31 105 PHE A N 1
ATOM 807 C CA . PHE A 1 105 ? 8.376 -0.057 5.233 1.00 94.31 105 PHE A CA 1
ATOM 808 C C . PHE A 1 105 ? 8.473 -0.483 3.764 1.00 94.31 105 PHE A C 1
ATOM 810 O O . PHE A 1 105 ? 9.391 -0.070 3.062 1.00 94.31 105 PHE A O 1
ATOM 817 N N . SER A 1 106 ? 7.479 -1.224 3.272 1.00 94.06 106 SER A N 1
ATOM 818 C CA . SER A 1 106 ? 7.432 -1.667 1.873 1.00 94.06 106 SER A CA 1
ATOM 819 C C . SER A 1 106 ? 7.394 -0.480 0.905 1.00 94.06 106 SER A C 1
ATOM 821 O O . SER A 1 106 ? 8.176 -0.432 -0.040 1.00 94.06 106 SER A O 1
ATOM 823 N N . ASN A 1 107 ? 6.547 0.523 1.168 1.00 96.06 107 ASN A N 1
ATOM 824 C CA . ASN A 1 107 ? 6.460 1.720 0.324 1.00 96.06 107 ASN A CA 1
ATOM 825 C C . ASN A 1 107 ? 7.704 2.608 0.424 1.00 96.06 107 ASN A C 1
ATOM 827 O O . ASN A 1 107 ? 8.106 3.213 -0.566 1.00 96.06 107 ASN A O 1
ATOM 831 N N . PHE A 1 108 ? 8.356 2.657 1.585 1.00 94.50 108 PHE A N 1
ATOM 832 C CA . PHE A 1 108 ? 9.628 3.354 1.737 1.00 94.50 108 PHE A CA 1
ATOM 833 C C . PHE 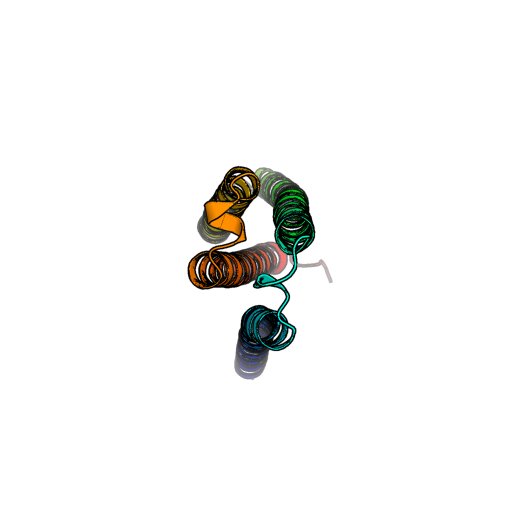A 1 108 ? 10.737 2.689 0.908 1.00 94.50 108 PHE A C 1
ATOM 835 O O . PHE A 1 108 ? 11.462 3.375 0.187 1.00 94.50 108 PHE A O 1
ATOM 842 N N . CYS A 1 109 ? 10.821 1.353 0.928 1.00 93.50 109 CYS A N 1
ATOM 843 C CA . CYS A 1 109 ? 11.732 0.604 0.063 1.00 93.50 109 CYS A CA 1
ATOM 844 C C . CYS A 1 109 ? 11.443 0.859 -1.420 1.00 93.50 109 CYS A C 1
ATOM 846 O O . CYS A 1 109 ? 12.375 1.127 -2.170 1.00 93.50 109 CYS A O 1
ATOM 848 N N . ILE A 1 110 ? 10.173 0.842 -1.839 1.00 94.19 110 ILE A N 1
ATOM 849 C CA . ILE A 1 110 ? 9.781 1.152 -3.224 1.00 94.19 110 ILE A CA 1
ATOM 850 C C . ILE A 1 110 ? 10.209 2.557 -3.614 1.00 94.19 110 ILE A C 1
ATOM 852 O O . ILE A 1 110 ? 10.745 2.747 -4.701 1.00 94.19 110 ILE A O 1
ATOM 856 N N . LEU A 1 111 ? 10.014 3.539 -2.733 1.00 94.31 111 LEU A N 1
ATOM 857 C CA . LEU A 1 111 ? 10.409 4.913 -3.006 1.00 94.31 111 LEU A CA 1
ATOM 858 C C . LEU A 1 111 ? 11.921 5.018 -3.229 1.00 94.31 111 LEU A C 1
ATOM 860 O O . LEU A 1 111 ? 12.338 5.639 -4.202 1.00 94.31 111 LEU A O 1
ATOM 864 N N . ILE A 1 112 ? 12.737 4.377 -2.389 1.00 93.62 112 ILE A N 1
ATOM 865 C CA . ILE A 1 112 ? 14.196 4.336 -2.575 1.00 93.62 112 ILE A CA 1
ATOM 866 C C . ILE A 1 112 ? 14.553 3.624 -3.884 1.00 93.62 112 ILE A C 1
ATOM 868 O O . ILE A 1 112 ? 15.303 4.161 -4.699 1.00 93.62 112 ILE A O 1
ATOM 872 N N . LEU A 1 113 ? 13.989 2.438 -4.111 1.00 93.00 113 LEU A N 1
ATOM 873 C CA . LEU A 1 113 ? 14.266 1.630 -5.297 1.00 93.00 113 LEU A CA 1
ATOM 874 C C . LEU A 1 113 ? 13.806 2.317 -6.587 1.00 93.00 113 LEU A C 1
ATOM 876 O O . LEU A 1 113 ? 14.442 2.135 -7.619 1.00 93.00 113 LEU A O 1
ATOM 880 N N . SER A 1 114 ? 12.775 3.164 -6.539 1.00 92.81 114 SER A N 1
ATOM 881 C CA . SER A 1 114 ? 12.271 3.909 -7.701 1.00 92.81 114 SER A CA 1
ATOM 882 C C . SER A 1 114 ? 13.306 4.852 -8.321 1.00 92.81 114 SER A C 1
ATOM 884 O O . SER A 1 114 ? 13.173 5.222 -9.485 1.00 92.81 114 SER A O 1
ATOM 886 N N . TYR A 1 115 ? 14.350 5.239 -7.579 1.00 91.31 115 TYR A N 1
ATOM 887 C CA . TYR A 1 115 ? 15.464 6.027 -8.115 1.00 91.31 115 TYR A CA 1
ATOM 888 C C . TYR A 1 115 ? 16.457 5.186 -8.929 1.00 91.31 115 TYR A C 1
ATOM 890 O O . TYR A 1 115 ? 17.263 5.750 -9.667 1.00 91.31 115 TYR A O 1
ATOM 898 N N . SER A 1 116 ? 16.397 3.857 -8.824 1.00 91.94 116 SER A N 1
ATOM 899 C CA . SER A 1 116 ? 17.221 2.942 -9.608 1.00 91.94 116 SER A CA 1
ATOM 900 C C . SER A 1 116 ? 16.556 2.610 -10.942 1.00 91.94 116 SER A C 1
ATOM 902 O O . SER A 1 116 ? 15.449 2.070 -10.990 1.00 91.94 116 SER A O 1
ATOM 904 N N . LYS A 1 117 ? 17.273 2.871 -12.040 1.00 87.88 117 LYS A N 1
ATOM 905 C CA . LYS A 1 117 ? 16.843 2.483 -13.388 1.00 87.88 117 LYS A CA 1
ATOM 906 C C . LYS A 1 117 ? 16.686 0.975 -13.534 1.00 87.88 117 LYS A C 1
ATOM 908 O O . LYS A 1 117 ? 15.701 0.537 -14.120 1.00 87.88 117 LYS A O 1
ATOM 913 N N . ASP A 1 118 ? 17.595 0.198 -12.954 1.00 88.12 118 ASP A N 1
ATOM 914 C CA . ASP A 1 118 ? 17.560 -1.265 -13.041 1.00 88.12 118 ASP A CA 1
ATOM 915 C C . ASP A 1 118 ? 16.318 -1.841 -12.364 1.00 88.12 118 ASP A C 1
ATOM 917 O O . ASP A 1 118 ? 15.736 -2.806 -12.847 1.00 88.12 118 ASP A O 1
ATOM 921 N N . PHE A 1 119 ? 15.871 -1.223 -11.268 1.00 88.62 119 PHE A N 1
ATOM 922 C CA . PHE A 1 119 ? 14.629 -1.612 -10.611 1.00 88.62 119 PHE A CA 1
ATOM 923 C C . PHE A 1 119 ? 13.402 -1.254 -11.455 1.00 88.62 119 PHE A C 1
ATOM 925 O O . PHE A 1 119 ? 12.558 -2.110 -11.703 1.00 88.62 119 PHE A O 1
ATOM 932 N N . VAL A 1 120 ? 13.310 0.002 -11.903 1.00 86.25 120 VAL A N 1
ATOM 933 C CA . VAL A 1 120 ? 12.147 0.523 -12.642 1.00 86.25 120 VAL A CA 1
ATOM 934 C C . VAL A 1 120 ? 11.959 -0.187 -13.984 1.00 86.25 120 VAL A C 1
ATOM 936 O O . VAL A 1 120 ? 10.830 -0.454 -14.386 1.00 86.25 120 VAL A O 1
ATOM 939 N N . MET A 1 121 ? 13.056 -0.515 -14.666 1.00 87.25 121 MET A N 1
ATOM 940 C CA . MET A 1 121 ? 13.015 -1.179 -15.971 1.00 87.25 121 MET A CA 1
ATOM 941 C C . MET A 1 121 ? 12.927 -2.704 -15.872 1.00 87.25 121 MET A C 1
ATOM 943 O O . MET A 1 121 ? 12.636 -3.363 -16.870 1.00 87.25 121 MET A O 1
ATOM 947 N N . ASN A 1 122 ? 13.140 -3.294 -14.692 1.00 88.62 122 ASN A N 1
ATOM 948 C CA . ASN A 1 122 ? 12.902 -4.717 -14.490 1.00 88.62 122 ASN A CA 1
ATOM 949 C C . ASN A 1 122 ? 11.405 -4.970 -14.287 1.00 88.62 122 ASN A C 1
ATOM 951 O O . ASN A 1 122 ? 10.917 -5.041 -13.159 1.00 88.62 122 ASN A O 1
ATOM 955 N N . HIS A 1 123 ? 10.699 -5.130 -15.409 1.00 84.75 123 HIS A N 1
ATOM 956 C CA . HIS A 1 123 ? 9.260 -5.389 -15.490 1.00 84.75 123 HIS A CA 1
ATOM 957 C C . HIS A 1 123 ? 8.764 -6.392 -14.432 1.00 84.75 123 HIS A C 1
ATOM 959 O O . HIS A 1 123 ? 7.842 -6.082 -13.680 1.00 84.75 123 HIS A O 1
ATOM 965 N N . TYR A 1 124 ? 9.381 -7.577 -14.336 1.00 87.12 124 TYR A N 1
ATOM 966 C CA . TYR A 1 124 ? 8.877 -8.658 -13.478 1.00 87.12 124 TYR A CA 1
ATOM 967 C C . TYR A 1 124 ? 9.050 -8.332 -11.997 1.00 87.12 124 TYR A C 1
ATOM 969 O O . TYR A 1 124 ? 8.140 -8.549 -11.193 1.00 87.12 124 TYR A O 1
ATOM 977 N N . LEU A 1 125 ? 10.218 -7.795 -11.636 1.00 89.19 125 LEU A N 1
ATOM 978 C CA . LEU A 1 125 ? 10.511 -7.402 -10.263 1.00 89.19 125 LEU A CA 1
ATOM 979 C C . LEU A 1 125 ? 9.617 -6.236 -9.826 1.00 89.19 125 LEU A C 1
ATOM 981 O O . LEU A 1 125 ? 9.066 -6.254 -8.722 1.00 89.19 125 LEU A O 1
ATOM 985 N N . HIS A 1 126 ? 9.449 -5.248 -10.704 1.00 90.25 126 HIS A N 1
ATOM 986 C CA . HIS A 1 126 ? 8.618 -4.073 -10.468 1.00 90.25 126 HIS A CA 1
ATOM 987 C C . HIS A 1 126 ? 7.143 -4.454 -10.298 1.00 90.25 126 HIS A C 1
ATOM 989 O O . HIS A 1 126 ? 6.540 -4.118 -9.277 1.00 90.25 126 HIS A O 1
ATOM 995 N N . ALA A 1 127 ? 6.595 -5.252 -11.220 1.00 91.31 127 ALA A N 1
ATOM 996 C CA . ALA A 1 127 ? 5.229 -5.765 -11.144 1.00 91.31 127 ALA A CA 1
ATOM 997 C C . ALA A 1 127 ? 4.989 -6.574 -9.862 1.00 91.31 127 ALA A C 1
ATOM 999 O O . ALA A 1 127 ? 4.004 -6.348 -9.155 1.00 91.31 127 ALA A O 1
ATOM 1000 N N . GLY A 1 128 ? 5.911 -7.481 -9.519 1.00 92.00 128 GLY A N 1
ATOM 1001 C CA . GLY A 1 128 ? 5.810 -8.302 -8.312 1.00 92.00 128 GLY A CA 1
ATOM 1002 C C . GLY A 1 128 ? 5.747 -7.465 -7.033 1.00 92.00 128 GLY A C 1
ATOM 1003 O O . GLY A 1 128 ? 4.905 -7.712 -6.166 1.00 92.00 128 GLY A O 1
ATOM 1004 N N . ILE A 1 129 ? 6.581 -6.430 -6.931 1.00 92.00 129 ILE A N 1
ATOM 1005 C CA . ILE A 1 129 ? 6.599 -5.532 -5.770 1.00 92.00 129 ILE A CA 1
ATOM 1006 C C . ILE A 1 129 ? 5.344 -4.653 -5.702 1.00 92.00 129 ILE A C 1
ATOM 1008 O O . ILE A 1 129 ? 4.817 -4.415 -4.609 1.00 92.00 129 ILE A O 1
ATOM 1012 N N . MET A 1 130 ? 4.809 -4.214 -6.839 1.00 92.00 130 MET A N 1
ATOM 1013 C CA . MET A 1 130 ? 3.578 -3.421 -6.865 1.00 92.00 130 MET A CA 1
ATOM 1014 C C . MET A 1 130 ? 2.351 -4.262 -6.495 1.00 92.00 130 MET A C 1
ATOM 1016 O O . MET A 1 130 ? 1.536 -3.829 -5.680 1.00 92.00 130 MET A O 1
ATOM 1020 N N . ILE A 1 131 ? 2.279 -5.508 -6.968 1.00 93.62 131 ILE A N 1
ATOM 1021 C CA . ILE A 1 131 ? 1.271 -6.489 -6.538 1.00 93.62 131 ILE A CA 1
ATOM 1022 C C . ILE A 1 131 ? 1.377 -6.749 -5.030 1.00 93.62 131 ILE A C 1
ATOM 1024 O O . ILE A 1 131 ? 0.373 -6.681 -4.317 1.00 93.62 131 ILE A O 1
ATOM 1028 N N . TYR A 1 132 ? 2.585 -7.000 -4.522 1.00 93.31 132 TYR A N 1
ATOM 1029 C CA . TYR A 1 132 ? 2.819 -7.201 -3.090 1.00 93.31 132 TYR A CA 1
ATOM 1030 C C . TYR A 1 132 ? 2.353 -5.994 -2.259 1.00 93.31 132 TYR A C 1
ATOM 1032 O O . TYR A 1 132 ? 1.705 -6.153 -1.223 1.00 93.31 132 TYR A O 1
ATOM 1040 N N . THR A 1 133 ? 2.607 -4.780 -2.742 1.00 93.44 133 THR A N 1
ATOM 1041 C CA . THR A 1 133 ? 2.133 -3.542 -2.108 1.00 93.44 133 THR A CA 1
ATOM 1042 C C . THR A 1 133 ? 0.612 -3.461 -2.072 1.00 93.44 133 THR A C 1
ATOM 1044 O O . THR A 1 133 ? 0.049 -3.116 -1.032 1.00 93.44 133 THR A O 1
ATOM 1047 N N . SER A 1 134 ? -0.067 -3.843 -3.157 1.00 93.62 134 SER A N 1
ATOM 1048 C CA . SER A 1 134 ? -1.532 -3.923 -3.207 1.00 93.62 134 SER A CA 1
ATOM 1049 C C . SER A 1 134 ? -2.104 -4.946 -2.212 1.00 93.62 134 SER A C 1
ATOM 1051 O O . SER A 1 134 ? -3.117 -4.674 -1.554 1.00 93.62 134 SER A O 1
ATOM 1053 N N . PHE A 1 135 ? -1.442 -6.096 -2.039 1.00 94.38 135 PHE A N 1
ATOM 1054 C CA . PHE A 1 135 ? -1.786 -7.070 -0.996 1.00 94.38 135 PHE A CA 1
ATOM 1055 C C . PHE A 1 135 ? -1.590 -6.495 0.410 1.00 94.38 135 PHE A C 1
ATOM 1057 O O . PHE A 1 135 ? -2.489 -6.594 1.245 1.00 94.38 135 PHE A O 1
ATOM 1064 N N . SER A 1 136 ? -0.440 -5.870 0.664 1.00 95.25 136 SER A N 1
ATOM 1065 C CA . SER A 1 136 ? -0.107 -5.259 1.954 1.00 95.25 136 SER A CA 1
ATOM 1066 C C . SER A 1 136 ? -1.105 -4.158 2.332 1.00 95.25 136 SER A C 1
ATOM 1068 O O . SER A 1 136 ? -1.591 -4.123 3.464 1.00 95.25 136 SER A O 1
ATOM 1070 N N . PHE A 1 137 ? -1.514 -3.332 1.363 1.00 95.06 137 PHE A N 1
ATOM 1071 C CA . PHE A 1 137 ? -2.566 -2.336 1.555 1.00 95.06 137 PHE A CA 1
ATOM 1072 C C . PHE A 1 137 ? -3.912 -2.974 1.912 1.00 95.06 137 PHE A C 1
ATOM 1074 O O . PHE A 1 137 ? -4.556 -2.570 2.879 1.00 95.06 137 PHE A O 1
ATOM 1081 N N . SER A 1 138 ? -4.327 -4.002 1.167 1.00 95.19 138 SER A N 1
ATOM 1082 C CA . SER A 1 138 ? -5.578 -4.721 1.437 1.00 95.19 138 SER A CA 1
ATOM 1083 C C . SER A 1 138 ? -5.573 -5.340 2.837 1.00 95.19 138 SER A C 1
ATOM 1085 O O . SER A 1 138 ? -6.541 -5.215 3.585 1.00 95.19 138 SER A O 1
ATOM 1087 N N . TYR A 1 139 ? -4.456 -5.945 3.239 1.00 94.75 139 TYR A N 1
ATOM 1088 C CA . TYR A 1 139 ? -4.293 -6.484 4.584 1.00 94.75 139 TYR A CA 1
ATOM 1089 C C . TYR A 1 139 ? -4.374 -5.388 5.658 1.00 94.75 139 TYR A C 1
ATOM 1091 O O . TYR A 1 139 ? -5.098 -5.547 6.643 1.00 94.75 139 TYR A O 1
ATOM 1099 N N . LEU A 1 140 ? -3.708 -4.248 5.449 1.00 95.88 140 LEU A N 1
ATOM 1100 C CA . LEU A 1 140 ? -3.797 -3.098 6.347 1.00 95.88 140 LEU A CA 1
ATOM 1101 C C . LEU A 1 140 ? -5.245 -2.617 6.495 1.00 95.88 140 LEU A C 1
ATOM 1103 O O . LEU A 1 140 ? -5.738 -2.513 7.619 1.00 95.88 140 LEU A O 1
ATOM 1107 N N . MET A 1 141 ? -5.958 -2.408 5.390 1.00 94.62 141 MET A N 1
ATOM 1108 C CA . MET A 1 141 ? -7.353 -1.964 5.430 1.00 94.62 141 MET A CA 1
ATOM 1109 C C . MET A 1 141 ? -8.260 -2.961 6.156 1.00 94.62 141 MET A C 1
ATOM 1111 O O . MET A 1 141 ? -9.097 -2.546 6.955 1.00 94.62 141 MET A O 1
ATOM 1115 N N . HIS A 1 142 ? -8.050 -4.266 5.969 1.00 93.12 142 HIS A N 1
ATOM 1116 C CA . HIS A 1 142 ? -8.767 -5.292 6.725 1.00 93.12 142 HIS A CA 1
ATOM 1117 C C . HIS A 1 142 ? -8.520 -5.166 8.237 1.00 93.12 142 HIS A C 1
ATOM 1119 O O . HIS A 1 142 ? -9.464 -5.192 9.028 1.00 93.12 142 HIS A O 1
ATOM 1125 N N . THR A 1 143 ? -7.263 -4.982 8.659 1.00 92.44 143 THR A N 1
ATOM 1126 C CA . THR A 1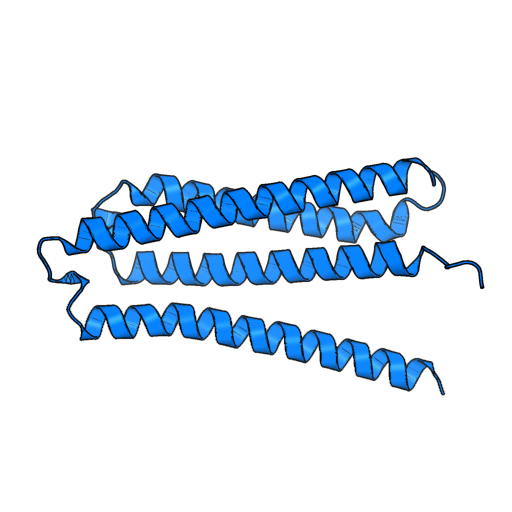 143 ? -6.942 -4.804 10.086 1.00 92.44 143 THR A CA 1
ATOM 1127 C C . THR A 1 143 ? -7.546 -3.526 10.671 1.00 92.44 143 THR A C 1
ATOM 1129 O O . THR A 1 143 ? -8.095 -3.573 11.771 1.00 92.44 143 THR A O 1
ATOM 1132 N N . VAL A 1 144 ? -7.556 -2.425 9.909 1.00 91.31 144 VAL A N 1
ATOM 1133 C CA . VAL A 1 144 ? -8.205 -1.161 10.296 1.00 91.31 144 VAL A CA 1
ATOM 1134 C C . VAL A 1 144 ? -9.715 -1.343 10.467 1.00 91.31 144 VAL A C 1
ATOM 1136 O O . VAL A 1 144 ? -10.274 -0.903 11.472 1.00 91.31 144 VAL A O 1
ATOM 1139 N N . ILE A 1 145 ? -10.384 -2.023 9.531 1.00 88.69 145 ILE A N 1
ATOM 1140 C CA . ILE A 1 145 ? -11.824 -2.309 9.626 1.00 88.69 145 ILE A CA 1
ATOM 1141 C C . ILE A 1 145 ? -12.122 -3.145 10.876 1.00 88.69 145 ILE A C 1
ATOM 1143 O O . ILE A 1 145 ? -13.026 -2.801 11.638 1.00 88.69 145 ILE A O 1
ATOM 1147 N N . ASN A 1 146 ? -11.333 -4.191 11.135 1.00 87.00 146 ASN A N 1
ATOM 1148 C CA . ASN A 1 146 ? -11.493 -5.013 12.335 1.00 87.00 146 ASN A CA 1
ATOM 1149 C C . ASN A 1 146 ? -11.275 -4.194 13.615 1.00 87.00 146 ASN A C 1
ATOM 1151 O O . ASN A 1 146 ? -12.040 -4.328 14.569 1.00 87.00 146 ASN A O 1
ATOM 1155 N N . LEU A 1 147 ? -10.281 -3.301 13.635 1.00 86.25 147 LEU A N 1
ATOM 1156 C CA . LEU A 1 147 ? -10.053 -2.402 14.765 1.00 86.25 147 LEU A CA 1
ATOM 1157 C C . LEU A 1 147 ? -11.262 -1.496 15.022 1.00 86.25 147 LEU A C 1
ATOM 1159 O O . LEU A 1 147 ? -11.663 -1.329 16.176 1.00 86.25 147 LEU A O 1
ATOM 1163 N N . PHE A 1 148 ? -11.875 -0.949 13.969 1.00 83.38 148 PHE A N 1
ATOM 1164 C CA . PHE A 1 148 ? -13.099 -0.163 14.104 1.00 83.38 148 PHE A CA 1
ATOM 1165 C C . PHE A 1 148 ? -14.268 -0.991 14.624 1.00 83.38 148 PHE A C 1
ATOM 1167 O O . PHE A 1 148 ? -14.965 -0.524 15.519 1.00 83.38 148 PHE A O 1
ATOM 1174 N N . GLN A 1 149 ? -14.474 -2.209 14.121 1.00 80.56 149 GLN A N 1
ATOM 1175 C CA . GLN A 1 149 ? -15.559 -3.078 14.584 1.00 80.56 149 GLN A CA 1
ATOM 1176 C C . GLN A 1 149 ? -15.447 -3.379 16.081 1.00 80.56 149 GLN A C 1
ATOM 1178 O O . GLN A 1 149 ? -16.426 -3.225 16.812 1.00 80.56 149 GLN A O 1
ATOM 1183 N N . VAL A 1 150 ? -14.251 -3.736 16.560 1.00 79.69 150 VAL A N 1
ATOM 1184 C CA . VAL A 1 150 ? -14.035 -4.023 17.988 1.00 79.69 150 VAL A CA 1
ATOM 1185 C C . VAL A 1 150 ? -14.122 -2.745 18.830 1.00 79.69 150 VAL A C 1
ATOM 1187 O O . VAL A 1 150 ? -14.655 -2.776 19.939 1.00 79.69 150 VAL A O 1
ATOM 1190 N N . THR A 1 151 ? -13.661 -1.602 18.313 1.00 77.56 151 THR A N 1
ATOM 1191 C CA . THR A 1 151 ? -13.717 -0.325 19.043 1.00 77.56 151 THR A CA 1
ATOM 1192 C C . THR A 1 151 ? -15.144 0.227 19.131 1.00 77.56 151 THR A C 1
ATOM 1194 O O . THR A 1 151 ? -15.576 0.606 20.215 1.00 77.56 151 THR A O 1
ATOM 1197 N N . LEU A 1 152 ? -15.900 0.240 18.029 1.00 72.38 152 LEU A N 1
ATOM 1198 C CA . LEU A 1 152 ? -17.274 0.756 17.968 1.00 72.38 152 LEU A CA 1
ATOM 1199 C C . LEU A 1 152 ? -18.293 -0.198 18.593 1.00 72.38 152 LEU A C 1
ATOM 1201 O O . LEU A 1 152 ? -19.222 0.272 19.241 1.00 72.38 152 LEU A O 1
ATOM 1205 N N . GLY A 1 153 ? -18.112 -1.517 18.470 1.00 65.88 153 GLY A N 1
ATOM 1206 C CA . GLY A 1 153 ? -18.985 -2.507 19.114 1.00 65.88 153 GLY A CA 1
ATOM 1207 C C . GLY A 1 153 ? -19.011 -2.396 20.645 1.00 65.88 153 GLY A C 1
ATOM 1208 O O . GLY A 1 153 ? -19.953 -2.859 21.286 1.00 65.88 153 GLY A O 1
ATOM 1209 N N . LYS A 1 154 ? -18.010 -1.731 21.237 1.00 57.12 154 LYS A N 1
ATOM 1210 C CA . LYS A 1 154 ? -17.966 -1.392 22.666 1.00 57.12 154 LYS A CA 1
ATOM 1211 C C . LYS A 1 154 ? -18.679 -0.086 23.016 1.00 57.12 154 LYS A C 1
ATOM 1213 O O . LYS A 1 154 ? -19.091 0.091 24.161 1.00 57.12 154 LYS A O 1
ATOM 1218 N N . ILE A 1 155 ? -18.855 0.826 22.061 1.00 53.56 155 ILE A N 1
ATOM 1219 C CA . ILE A 1 155 ? -19.588 2.076 22.271 1.00 53.56 155 ILE A CA 1
ATOM 1220 C C . ILE A 1 155 ? -21.084 1.750 22.188 1.00 53.56 155 ILE A C 1
ATOM 1222 O O . ILE A 1 155 ? -21.701 1.820 21.127 1.00 53.56 155 ILE A O 1
ATOM 1226 N N . LYS A 1 156 ? -21.698 1.371 23.317 1.00 47.53 156 LYS A N 1
ATOM 1227 C CA . LYS A 1 156 ? -23.163 1.361 23.420 1.00 47.53 156 LYS A CA 1
ATOM 1228 C C . LYS A 1 156 ? -23.650 2.802 23.287 1.00 47.53 156 LYS A C 1
ATOM 1230 O O . LYS A 1 156 ? -23.475 3.594 24.209 1.00 47.53 156 LYS A O 1
ATOM 1235 N N . PHE A 1 157 ? -24.268 3.134 22.157 1.00 39.03 157 PHE A N 1
ATOM 1236 C CA . PHE A 1 157 ? -25.022 4.377 22.049 1.00 39.03 157 PHE A CA 1
ATOM 1237 C C . PHE A 1 157 ? -26.159 4.335 23.082 1.00 39.03 157 PHE A C 1
ATOM 1239 O O . PHE A 1 157 ? -26.907 3.348 23.102 1.00 39.03 157 PHE A O 1
ATOM 1246 N N . PRO A 1 158 ? -26.278 5.335 23.976 1.00 33.22 158 PRO A N 1
ATOM 1247 C CA . PRO A 1 158 ? -27.459 5.446 24.816 1.00 33.22 158 PRO A CA 1
ATOM 1248 C C . PRO A 1 158 ? -28.677 5.557 23.892 1.00 33.22 158 PRO A C 1
ATOM 1250 O O . PRO A 1 158 ? -28.666 6.346 22.947 1.00 33.22 158 PRO A O 1
ATOM 1253 N N . LYS A 1 159 ? -29.660 4.680 24.115 1.00 34.00 159 LYS A N 1
ATOM 1254 C CA . LYS A 1 159 ? -30.971 4.770 23.469 1.00 34.00 159 LYS A CA 1
ATOM 1255 C C . LYS A 1 159 ? -31.695 6.027 23.920 1.00 34.00 159 LYS A C 1
ATOM 1257 O O . LYS A 1 159 ? -31.559 6.358 25.120 1.00 34.00 159 LYS A O 1
#

Sequence (159 aa):
MSESKENKIMKASNMLFWGSSGVYILLTAFMYILWDQQGLFLEADAYKTIQDYTKTVAQTNLSVSLGIAALLVGVAALNSKSIKEVIPNKDAFLSTLKAMILFVFSNFCILILSYSKDFVMNHYLHAGIMIYTSFSFSYLMHTVINLFQVTLGKIKFPK

Secondary structure (DSSP, 8-state):
--HHHHHHHHHHHHHHHHHHHHHHHHHHHHHHHHHHHTTGGGSTTHHHHHHHHHHHHHHHHHHHHHHHHHHHHHHHHHHHT-TT-HHHHHHHHHHHHHHHHHHHHHHHHHHHHTT-HHHHH-HHHHHHHHHHHHHHHHHHHHHHHHHHHHHHTT-----

Foldseek 3Di:
DVVVVVVVVVVVVVVVLVVVLVVVLVVLLVVLVVCVVVCLLVDPCSLVVLLVVLLVVLVVQLVVLVVVVVVLVVLVVVVVVVVVPCPPLVVLSVQLVVLSVVLNVLSVVSNVCSVDSVCSSPSVNVSVSSSVSSVSVSSNVVSSVVSCCSSVVPPDDDD

Radius of gyration: 19.7 Å; chains: 1; bounding box: 51×26×59 Å

pLDDT: mean 83.49, std 14.26, range [33.22, 96.31]